Protein AF-A0A8J5KMV9-F1 (afdb_monomer_lite)

Sequence (77 aa):
MEANSWRSTQGEMPDGRSGDWKTQLHPEARQRIVNKIMDTLKRHLPISDSNGLNELQKIAIRFEDKIYTAAADQVHA

Organism: Zingiber officinale (NCBI:txid94328)

Radius of gyration: 21.2 Å; chains: 1; bounding box: 48×32×58 Å

pLDDT: mean 71.22, std 15.94, range [37.34, 90.38]

InterPro domains:
  IPR036529 Coactivator CBP, KIX domain superfamily [G3DSA:1.10.246.20] (20-76)
  IPR036546 Mediator complex subunit 15, KIX domain [PF16987] (19-74)
  IPR044661 Mediator of RNA polymerase II transcription subunit 15a/b/c-like [PTHR33137] (17-73)

Structure (mmCIF, N/CA/C/O backbone):
data_AF-A0A8J5KMV9-F1
#
_entry.id   AF-A0A8J5KMV9-F1
#
loop_
_atom_site.group_PDB
_atom_site.id
_atom_site.type_symbol
_atom_site.label_atom_id
_atom_site.label_alt_id
_atom_site.label_comp_id
_atom_site.label_asym_id
_atom_site.label_entity_id
_atom_site.label_seq_id
_atom_site.pdbx_PDB_ins_code
_atom_site.Cartn_x
_atom_site.Cartn_y
_atom_site.Cartn_z
_atom_site.occupancy
_atom_site.B_iso_or_equiv
_atom_site.auth_seq_id
_atom_site.auth_comp_id
_atom_site.auth_asym_id
_atom_site.auth_atom_id
_atom_site.pdbx_PDB_model_num
ATOM 1 N N . MET A 1 1 ? 33.971 -27.074 -44.292 1.00 43.62 1 MET A N 1
ATOM 2 C CA . MET A 1 1 ? 34.056 -26.841 -42.836 1.00 43.62 1 MET A CA 1
ATOM 3 C C . MET A 1 1 ? 33.470 -25.463 -42.611 1.00 43.62 1 MET A C 1
ATOM 5 O O . MET A 1 1 ? 34.170 -24.467 -42.731 1.00 43.62 1 MET A O 1
ATOM 9 N N . GLU A 1 2 ? 32.153 -25.389 -42.474 1.00 46.03 2 GLU A N 1
ATOM 10 C CA . GLU A 1 2 ? 31.445 -24.118 -42.341 1.00 46.03 2 GLU A CA 1
ATOM 11 C C . GLU A 1 2 ? 31.644 -23.639 -40.905 1.00 46.03 2 GLU A C 1
ATOM 13 O O . GLU A 1 2 ? 30.905 -23.993 -39.988 1.00 46.03 2 GLU A O 1
ATOM 18 N N . ALA A 1 3 ? 32.737 -22.909 -40.690 1.00 49.38 3 ALA A N 1
ATOM 19 C CA . ALA A 1 3 ? 32.969 -22.207 -39.444 1.00 49.38 3 ALA A CA 1
ATOM 20 C C . ALA A 1 3 ? 31.898 -21.120 -39.349 1.00 49.38 3 ALA A C 1
ATOM 22 O O . ALA A 1 3 ? 31.900 -20.157 -40.113 1.00 49.38 3 ALA A O 1
ATOM 23 N N . ASN A 1 4 ? 30.938 -21.355 -38.460 1.00 56.69 4 ASN A N 1
ATOM 24 C CA . ASN A 1 4 ? 29.825 -20.483 -38.126 1.00 56.69 4 ASN A CA 1
ATOM 25 C C . ASN A 1 4 ? 30.298 -19.042 -37.869 1.00 56.69 4 ASN A C 1
ATOM 27 O O . ASN A 1 4 ? 30.624 -18.637 -36.760 1.00 56.69 4 ASN A O 1
ATOM 31 N N . SER A 1 5 ? 30.287 -18.235 -38.922 1.00 56.38 5 SER A N 1
ATOM 32 C CA . SER A 1 5 ? 30.470 -16.790 -38.873 1.00 56.38 5 SER A CA 1
ATOM 33 C C . SER A 1 5 ? 29.165 -16.132 -38.410 1.00 56.38 5 SER A C 1
ATOM 35 O O . SER A 1 5 ? 28.563 -15.359 -39.144 1.00 56.38 5 SER A O 1
ATOM 37 N N . TRP A 1 6 ? 28.683 -16.497 -37.216 1.00 57.12 6 TRP A N 1
ATOM 38 C CA . TRP A 1 6 ? 27.372 -16.066 -36.702 1.00 57.12 6 TRP A CA 1
ATOM 39 C C . TRP A 1 6 ? 27.406 -15.471 -35.295 1.00 57.12 6 TRP A C 1
ATOM 41 O O . TRP A 1 6 ? 26.371 -15.359 -34.648 1.00 57.12 6 TRP A O 1
ATOM 51 N N . ARG A 1 7 ? 28.555 -14.998 -34.813 1.00 52.25 7 ARG A N 1
ATOM 52 C CA . ARG A 1 7 ? 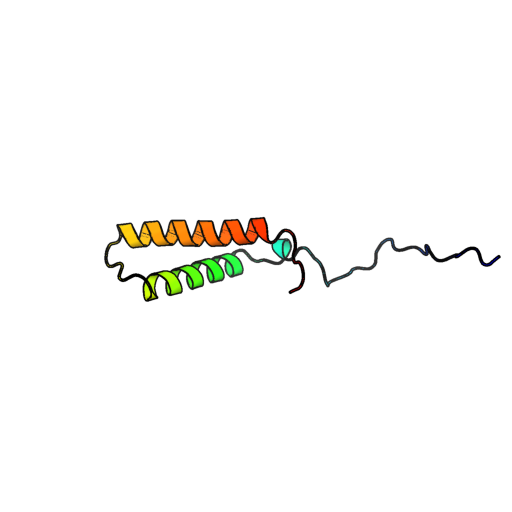28.549 -13.995 -33.734 1.00 52.25 7 ARG A CA 1
ATOM 53 C C . ARG A 1 7 ? 28.775 -12.613 -34.323 1.00 52.25 7 ARG A C 1
ATOM 55 O O . ARG A 1 7 ? 29.706 -11.902 -33.965 1.00 52.25 7 ARG A O 1
ATOM 62 N N . SER A 1 8 ? 27.895 -12.274 -35.262 1.00 48.53 8 SER A N 1
ATOM 63 C CA . SER A 1 8 ? 27.599 -10.899 -35.630 1.00 48.53 8 SER A CA 1
ATOM 64 C C . SER A 1 8 ? 27.287 -10.127 -34.351 1.00 48.53 8 SER A C 1
ATOM 66 O O . SER A 1 8 ? 26.382 -10.492 -33.606 1.00 48.53 8 SER A O 1
ATOM 68 N N . THR A 1 9 ? 28.110 -9.120 -34.071 1.00 52.34 9 THR A N 1
ATOM 69 C CA . THR A 1 9 ? 27.677 -7.788 -33.635 1.00 52.34 9 THR A CA 1
ATOM 70 C C . THR A 1 9 ? 26.247 -7.731 -33.086 1.00 52.34 9 THR A C 1
ATOM 72 O O . THR A 1 9 ? 25.310 -7.399 -33.806 1.00 52.34 9 THR A O 1
ATOM 75 N N . GLN A 1 10 ? 26.092 -8.028 -31.800 1.00 46.19 10 GLN A N 1
ATOM 76 C CA . GLN A 1 10 ? 24.909 -7.641 -31.035 1.00 46.19 10 GLN A CA 1
ATOM 77 C C . GLN A 1 10 ? 25.357 -6.767 -29.861 1.00 46.19 10 GLN A C 1
ATOM 79 O O . GLN A 1 10 ? 25.118 -7.071 -28.697 1.00 46.19 10 GLN A O 1
ATOM 84 N N . GLY A 1 11 ? 26.107 -5.712 -30.175 1.00 52.66 11 GLY A N 1
ATOM 85 C CA . GLY A 1 11 ? 26.126 -4.517 -29.347 1.00 52.66 11 GLY A CA 1
ATOM 86 C C . GLY A 1 11 ? 25.005 -3.631 -29.868 1.00 52.66 11 GLY A C 1
ATOM 87 O O . GLY A 1 11 ? 25.014 -3.296 -31.047 1.00 52.66 11 GLY A O 1
ATOM 88 N N . GLU A 1 12 ? 24.045 -3.313 -29.004 1.00 52.25 12 GLU A N 1
ATOM 89 C CA . GLU A 1 12 ? 23.074 -2.231 -29.207 1.00 52.25 12 GLU A CA 1
ATOM 90 C C . GLU A 1 12 ? 21.997 -2.495 -30.274 1.00 52.25 12 GLU A C 1
ATOM 92 O O . GLU A 1 12 ? 21.937 -1.871 -31.329 1.00 52.25 12 GLU A O 1
ATOM 97 N N . MET A 1 13 ? 21.045 -3.365 -29.937 1.00 40.19 13 MET A N 1
ATOM 98 C CA . MET A 1 13 ? 19.660 -3.169 -30.372 1.00 40.19 13 MET A CA 1
ATOM 99 C C . MET A 1 13 ? 18.857 -2.688 -29.154 1.00 40.19 13 MET A C 1
ATOM 101 O O . MET A 1 13 ? 18.960 -3.312 -28.094 1.00 40.19 13 MET A O 1
ATOM 105 N N . PRO A 1 14 ? 18.102 -1.577 -29.252 1.00 55.44 14 PRO A N 1
ATOM 106 C CA . PRO A 1 14 ? 17.246 -1.109 -28.175 1.00 55.44 14 PRO A CA 1
ATOM 107 C C . PRO A 1 14 ? 16.052 -2.060 -28.082 1.00 55.44 14 PRO A C 1
ATOM 109 O O . PRO A 1 14 ? 14.997 -1.821 -28.670 1.00 55.44 14 PRO A O 1
ATOM 112 N N . ASP A 1 15 ? 16.234 -3.176 -27.378 1.00 47.16 15 ASP A N 1
ATOM 113 C CA . ASP A 1 15 ? 15.135 -4.058 -27.017 1.00 47.16 15 ASP A CA 1
ATOM 114 C C . ASP A 1 15 ? 14.254 -3.329 -25.995 1.00 47.16 15 ASP A C 1
ATOM 116 O O . ASP A 1 15 ? 14.399 -3.429 -24.778 1.00 47.16 15 ASP A O 1
ATOM 120 N N . GLY A 1 16 ? 13.324 -2.532 -26.515 1.00 54.78 16 GLY A N 1
ATOM 121 C CA . GLY A 1 16 ? 12.247 -1.899 -25.761 1.00 54.78 16 GLY A CA 1
ATOM 122 C C . GLY A 1 16 ? 11.214 -2.898 -25.225 1.00 54.78 16 GLY A C 1
ATOM 123 O O . GLY A 1 16 ? 10.054 -2.526 -25.067 1.00 54.78 16 GLY A O 1
ATOM 124 N N . ARG A 1 17 ? 11.579 -4.167 -24.986 1.00 52.97 17 ARG A N 1
ATOM 125 C CA . ARG A 1 17 ? 10.696 -5.206 -24.431 1.00 52.97 17 ARG A CA 1
ATOM 126 C C . ARG A 1 17 ? 11.269 -5.927 -23.215 1.00 52.97 17 ARG A C 1
ATOM 128 O O . ARG A 1 17 ? 10.685 -6.910 -22.768 1.00 52.97 17 ARG A O 1
ATOM 135 N N . SER A 1 18 ? 12.330 -5.407 -22.611 1.00 51.88 18 SER A N 1
ATOM 136 C CA . SER A 1 18 ? 12.740 -5.779 -21.251 1.00 51.88 18 SER A CA 1
ATOM 137 C C . SER A 1 18 ? 13.526 -4.652 -20.584 1.00 51.88 18 SER A C 1
ATOM 139 O O . SER A 1 18 ? 14.573 -4.871 -19.992 1.00 51.88 18 SER A O 1
ATOM 141 N N . GLY A 1 19 ? 13.030 -3.413 -20.664 1.00 54.38 19 GLY A N 1
ATOM 142 C CA . GLY A 1 19 ? 13.418 -2.426 -19.652 1.00 54.38 19 GLY A CA 1
ATOM 143 C C . GLY A 1 19 ? 12.894 -2.940 -18.320 1.00 54.38 19 GLY A C 1
ATOM 144 O O . GLY A 1 19 ? 11.697 -3.239 -18.266 1.00 54.38 19 GLY A O 1
ATOM 145 N N . ASP A 1 20 ? 13.761 -3.116 -17.315 1.00 63.81 20 ASP A N 1
ATOM 146 C CA . ASP A 1 20 ? 13.413 -3.746 -16.042 1.00 63.81 20 ASP A CA 1
ATOM 147 C C . ASP A 1 20 ? 12.012 -3.299 -15.633 1.00 63.81 20 ASP A C 1
ATOM 149 O O . ASP A 1 20 ? 11.740 -2.116 -15.439 1.00 63.81 20 ASP A O 1
ATOM 153 N N . TRP A 1 21 ? 11.058 -4.221 -15.563 1.00 67.00 21 TRP A N 1
ATOM 154 C CA . TRP A 1 21 ? 9.676 -3.856 -15.245 1.00 67.00 21 TRP A CA 1
ATOM 155 C C . TRP A 1 21 ? 9.610 -3.088 -13.904 1.00 67.00 21 TRP A C 1
ATOM 157 O O . TRP A 1 21 ? 8.705 -2.285 -13.694 1.00 67.00 21 TRP A O 1
ATOM 167 N N . LYS A 1 22 ? 10.638 -3.256 -13.050 1.00 60.28 22 LYS A N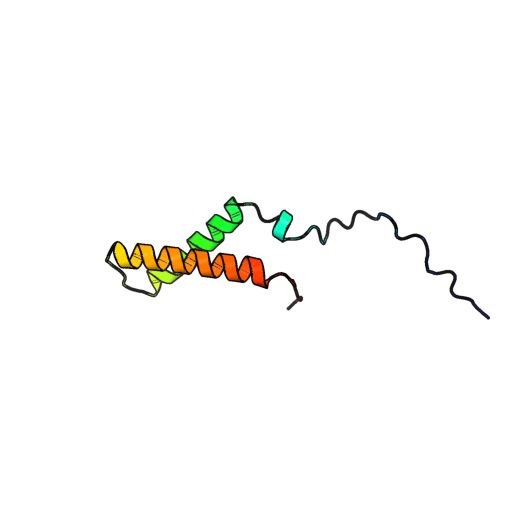 1
ATOM 168 C CA . LYS A 1 22 ? 10.935 -2.464 -11.846 1.00 60.28 22 LYS A CA 1
ATOM 169 C C . LYS A 1 22 ? 11.265 -0.992 -12.128 1.00 60.28 22 LYS A C 1
ATOM 171 O O . LYS A 1 22 ? 10.775 -0.144 -11.393 1.00 60.28 22 LYS A O 1
ATOM 176 N N . THR A 1 23 ? 12.042 -0.660 -13.163 1.00 60.72 23 THR A N 1
ATOM 177 C CA . THR A 1 23 ? 12.301 0.736 -13.575 1.00 60.72 23 THR A CA 1
ATOM 178 C C . THR A 1 23 ? 11.115 1.371 -14.302 1.00 60.72 23 THR A C 1
ATOM 180 O O . THR A 1 23 ? 11.001 2.593 -14.306 1.00 60.72 23 THR A O 1
ATOM 183 N N . GLN A 1 24 ? 10.189 0.573 -14.846 1.00 64.31 24 GLN A N 1
ATOM 184 C CA . GLN A 1 24 ? 8.932 1.065 -15.432 1.00 64.31 24 GLN A CA 1
ATOM 185 C C . GLN A 1 24 ? 7.780 1.184 -14.417 1.00 64.31 24 GLN A C 1
ATOM 187 O O . GLN A 1 24 ? 6.754 1.810 -14.702 1.00 64.31 24 GLN A O 1
ATOM 192 N N . LEU A 1 25 ? 7.919 0.597 -13.223 1.00 70.50 25 LEU A N 1
ATOM 193 C CA . LEU A 1 25 ? 6.877 0.607 -12.204 1.00 70.50 25 LEU A CA 1
ATOM 194 C C . LEU A 1 25 ? 6.826 1.976 -11.508 1.00 70.50 25 LEU A C 1
ATOM 196 O O . LEU A 1 25 ? 7.530 2.236 -10.534 1.00 70.50 25 LEU A O 1
ATOM 200 N N . HIS A 1 26 ? 5.966 2.864 -12.006 1.00 73.94 26 HIS A N 1
ATOM 201 C CA . HIS A 1 26 ? 5.756 4.179 -11.402 1.00 73.94 26 HIS A CA 1
ATOM 202 C C . HIS A 1 26 ? 5.335 4.034 -9.919 1.00 73.94 26 HIS A C 1
ATOM 204 O O . HIS A 1 26 ? 4.534 3.143 -9.606 1.00 73.94 26 HIS A O 1
ATOM 210 N N . PRO A 1 27 ? 5.791 4.904 -8.995 1.00 76.88 27 PRO A N 1
ATOM 211 C CA . PRO A 1 27 ? 5.411 4.839 -7.576 1.00 76.88 27 PRO A CA 1
ATOM 212 C C . PRO A 1 27 ? 3.887 4.865 -7.372 1.00 76.88 27 PRO A C 1
ATOM 214 O O . PRO A 1 27 ? 3.353 4.229 -6.465 1.00 76.88 27 PRO A O 1
ATOM 217 N N . GLU A 1 28 ? 3.164 5.513 -8.282 1.00 79.94 28 GLU A N 1
ATOM 218 C CA . GLU A 1 28 ? 1.704 5.508 -8.306 1.00 79.94 28 GLU A CA 1
ATOM 219 C C . GLU A 1 28 ? 1.104 4.124 -8.616 1.00 79.94 28 GLU A C 1
ATOM 221 O O . GLU A 1 28 ? 0.113 3.723 -8.005 1.00 79.94 28 GLU A O 1
ATOM 226 N N . ALA A 1 29 ? 1.717 3.341 -9.510 1.00 82.50 29 ALA A N 1
ATOM 227 C CA . ALA A 1 29 ? 1.286 1.972 -9.791 1.00 82.50 29 ALA A CA 1
ATOM 228 C C . ALA A 1 29 ? 1.473 1.070 -8.562 1.00 82.50 29 ALA A C 1
ATOM 230 O O . ALA A 1 29 ? 0.561 0.317 -8.211 1.00 82.50 29 ALA A O 1
ATOM 231 N N . ARG A 1 30 ? 2.596 1.217 -7.847 1.00 82.19 30 ARG A N 1
ATOM 232 C CA . ARG A 1 30 ? 2.821 0.540 -6.559 1.00 82.19 30 ARG A CA 1
ATOM 233 C C . ARG A 1 30 ? 1.757 0.896 -5.530 1.00 82.19 30 ARG A C 1
ATOM 235 O O . ARG A 1 30 ? 1.169 0.013 -4.908 1.00 82.19 30 ARG A O 1
ATOM 242 N N . GLN A 1 31 ? 1.430 2.181 -5.408 1.00 84.75 31 GLN A N 1
ATOM 243 C CA . GLN A 1 31 ? 0.388 2.638 -4.490 1.00 84.75 31 GLN A CA 1
ATOM 244 C C . GLN A 1 31 ? -0.983 2.030 -4.830 1.00 84.75 31 GLN A C 1
ATOM 246 O O . GLN A 1 31 ? -1.723 1.621 -3.933 1.00 84.75 31 GLN A O 1
ATOM 251 N N . ARG A 1 32 ? -1.318 1.911 -6.122 1.00 87.88 32 ARG A N 1
ATOM 252 C CA . ARG A 1 32 ? -2.556 1.256 -6.578 1.00 87.88 32 ARG A CA 1
ATOM 253 C C . ARG A 1 32 ? -2.603 -0.223 -6.193 1.00 87.88 32 ARG A C 1
ATOM 255 O O . ARG A 1 32 ? -3.672 -0.698 -5.813 1.00 87.88 32 ARG A O 1
ATOM 262 N N . ILE A 1 33 ? -1.475 -0.931 -6.253 1.00 87.00 33 ILE A N 1
ATOM 263 C CA . ILE A 1 33 ? -1.372 -2.333 -5.820 1.00 87.00 33 ILE A CA 1
ATOM 264 C C . ILE A 1 33 ? -1.612 -2.438 -4.310 1.00 87.00 33 ILE A C 1
ATOM 266 O O . ILE A 1 33 ? -2.480 -3.205 -3.893 1.00 87.00 33 ILE A O 1
ATOM 270 N N . VAL A 1 34 ? -0.939 -1.611 -3.501 1.00 87.56 34 VAL A N 1
ATOM 271 C CA . VAL A 1 34 ? -1.153 -1.556 -2.042 1.00 87.56 34 VAL A CA 1
ATOM 272 C C . VAL A 1 34 ? -2.620 -1.278 -1.712 1.00 87.56 34 VAL A C 1
ATOM 274 O O . VAL A 1 34 ? -3.210 -1.989 -0.902 1.00 87.56 34 VAL A O 1
ATOM 277 N N . ASN A 1 35 ? -3.247 -0.304 -2.378 1.00 88.75 35 ASN A N 1
ATOM 278 C CA . ASN A 1 35 ? -4.660 0.022 -2.170 1.00 88.75 35 ASN A CA 1
ATOM 279 C C . ASN A 1 35 ? -5.592 -1.151 -2.498 1.00 88.75 35 ASN A C 1
ATOM 281 O O . ASN A 1 35 ? -6.576 -1.373 -1.797 1.00 88.75 35 ASN A O 1
ATOM 285 N N . LYS A 1 36 ? -5.280 -1.929 -3.537 1.00 90.38 36 LYS A N 1
ATOM 286 C CA . LYS A 1 36 ? -6.086 -3.084 -3.949 1.00 90.38 36 LYS A CA 1
ATOM 287 C C . LYS A 1 36 ? -5.940 -4.264 -2.984 1.00 90.38 36 LYS A C 1
ATOM 289 O O . LYS A 1 36 ? -6.935 -4.913 -2.658 1.00 90.38 36 LYS A O 1
ATOM 294 N N . 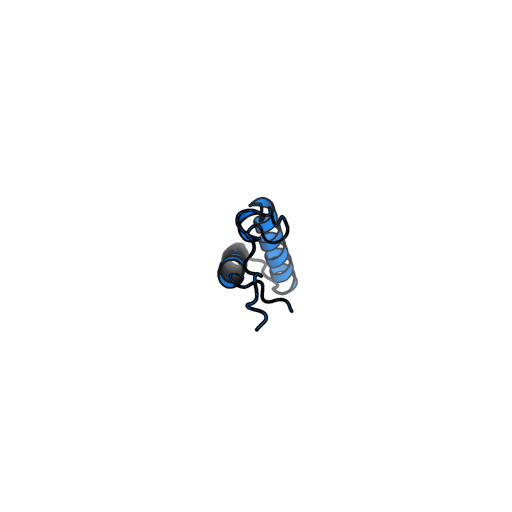ILE A 1 37 ? -4.730 -4.491 -2.466 1.00 87.94 37 ILE A N 1
ATOM 295 C CA . ILE A 1 37 ? -4.481 -5.440 -1.370 1.00 87.94 37 ILE A CA 1
ATOM 296 C C . ILE A 1 37 ? -5.257 -4.995 -0.124 1.00 87.94 37 ILE A C 1
ATOM 298 O O . ILE A 1 37 ? -5.952 -5.798 0.491 1.00 87.94 37 ILE A O 1
ATOM 302 N N . MET A 1 38 ? -5.213 -3.703 0.201 1.00 88.31 38 MET A N 1
ATOM 303 C CA . MET A 1 38 ? -5.916 -3.123 1.342 1.00 88.31 38 MET A CA 1
ATOM 304 C C . MET A 1 38 ? -7.443 -3.279 1.245 1.00 88.31 38 MET A C 1
ATOM 306 O O . MET A 1 38 ? -8.074 -3.651 2.230 1.00 88.31 38 MET A O 1
ATOM 310 N N . ASP A 1 39 ? -8.042 -3.010 0.078 1.00 88.56 39 ASP A N 1
ATOM 311 C CA . ASP A 1 39 ? -9.483 -3.197 -0.166 1.00 88.56 39 ASP A CA 1
ATOM 312 C C . ASP A 1 39 ? -9.887 -4.664 0.010 1.00 88.56 39 ASP A C 1
ATOM 314 O O . ASP A 1 39 ? -10.861 -4.971 0.695 1.00 88.56 39 ASP A O 1
ATOM 318 N N . THR A 1 40 ? -9.078 -5.579 -0.529 1.00 89.31 40 THR A N 1
ATOM 319 C CA . THR A 1 40 ? -9.295 -7.024 -0.392 1.00 89.31 40 THR A CA 1
ATOM 320 C C . THR A 1 40 ? -9.246 -7.441 1.079 1.00 89.31 40 THR A C 1
ATOM 322 O O . THR A 1 40 ? -10.168 -8.086 1.575 1.00 89.31 40 THR A O 1
ATOM 325 N N . LEU A 1 41 ? -8.223 -7.009 1.821 1.00 87.19 41 LEU A N 1
ATOM 326 C CA . LEU A 1 41 ? -8.091 -7.307 3.248 1.00 87.19 41 LEU A CA 1
ATOM 327 C C . LEU A 1 41 ? -9.275 -6.771 4.065 1.00 87.19 41 LEU A C 1
ATOM 329 O O . LEU A 1 41 ? -9.799 -7.491 4.909 1.00 87.19 41 LEU A O 1
ATOM 333 N N . LYS A 1 42 ? -9.740 -5.548 3.783 1.00 84.19 42 LYS A N 1
ATOM 334 C CA . LYS A 1 42 ? -10.909 -4.943 4.446 1.00 84.19 42 LYS A CA 1
ATOM 335 C C . LYS A 1 42 ? -12.222 -5.669 4.142 1.00 84.19 42 LYS A C 1
ATOM 337 O O . LYS A 1 42 ? -13.102 -5.693 4.991 1.00 84.19 42 LYS A O 1
ATOM 342 N N . ARG A 1 43 ? -12.377 -6.247 2.945 1.00 85.88 43 ARG A N 1
ATOM 343 C CA . ARG A 1 43 ? -13.567 -7.044 2.593 1.00 85.88 43 ARG A CA 1
ATOM 344 C C . ARG A 1 43 ? -13.596 -8.394 3.299 1.00 85.88 43 ARG A C 1
ATOM 346 O O . ARG A 1 43 ? -14.671 -8.874 3.638 1.00 85.88 43 ARG A O 1
ATOM 353 N N . HIS A 1 44 ? -12.433 -9.018 3.472 1.00 83.75 44 HIS A N 1
ATOM 354 C CA . HIS A 1 44 ? -12.332 -10.361 4.045 1.00 83.75 44 HIS A CA 1
ATOM 355 C C . HIS A 1 44 ? -12.207 -10.370 5.567 1.00 83.75 44 HIS A C 1
ATOM 357 O O . HIS A 1 44 ? -12.522 -11.380 6.194 1.00 83.75 44 HIS A O 1
ATOM 363 N N . LEU A 1 45 ? -11.757 -9.268 6.166 1.00 79.75 45 LEU A N 1
ATOM 364 C CA . LEU A 1 45 ? -11.589 -9.153 7.606 1.00 79.75 45 LEU A CA 1
ATOM 365 C C . LEU A 1 45 ? -12.552 -8.086 8.138 1.00 79.75 45 LEU A C 1
ATOM 367 O O . LEU A 1 45 ? -12.409 -6.920 7.767 1.00 79.75 45 LEU A O 1
ATOM 371 N N . PRO A 1 46 ? -13.506 -8.443 9.017 1.00 72.25 46 PRO A N 1
ATOM 372 C CA . PRO A 1 46 ? -14.382 -7.483 9.681 1.00 72.25 46 PRO A CA 1
ATOM 373 C C . PRO A 1 46 ? -13.587 -6.720 10.750 1.00 72.25 46 PRO A C 1
ATOM 375 O O . PRO A 1 46 ? -13.731 -6.949 11.947 1.00 72.25 46 PRO A O 1
ATOM 378 N N . ILE A 1 47 ? -12.679 -5.852 10.306 1.00 68.75 47 ILE A N 1
ATOM 379 C CA . ILE A 1 47 ? -11.867 -5.008 11.176 1.00 68.75 47 ILE A CA 1
ATOM 380 C C . ILE A 1 47 ? -12.541 -3.648 11.285 1.00 68.75 47 ILE A C 1
ATOM 382 O O . ILE A 1 47 ? -12.555 -2.876 10.328 1.00 68.75 47 ILE A O 1
ATOM 386 N N . SER A 1 48 ? -13.069 -3.360 12.470 1.00 66.62 48 SER A N 1
ATOM 387 C CA . SER A 1 48 ? -13.731 -2.089 12.784 1.00 66.62 48 SER A CA 1
ATOM 388 C C . SER A 1 48 ? -12.819 -1.113 13.534 1.00 66.62 48 SER A C 1
ATOM 390 O O . SER A 1 48 ? -13.146 0.065 13.653 1.00 66.62 48 SER A O 1
ATOM 392 N N . ASP A 1 49 ? -11.663 -1.580 14.014 1.00 79.69 49 ASP A N 1
ATOM 393 C CA . ASP A 1 49 ? -10.757 -0.800 14.855 1.00 79.69 49 ASP A CA 1
ATOM 394 C C . ASP A 1 49 ? -9.611 -0.164 14.059 1.00 79.69 49 ASP A C 1
ATOM 396 O O . ASP A 1 49 ? -8.931 -0.818 13.260 1.00 79.69 49 ASP A O 1
ATOM 400 N N . SER A 1 50 ? -9.317 1.105 14.358 1.00 77.94 50 SER A N 1
ATOM 401 C CA . SER A 1 50 ? -8.219 1.876 13.751 1.00 77.94 50 SER A CA 1
ATOM 402 C C . SER A 1 50 ? -6.857 1.185 13.878 1.00 77.94 50 SER A C 1
ATOM 404 O O . SER A 1 50 ? -6.013 1.305 12.990 1.00 77.94 50 SER A O 1
ATOM 406 N N . ASN A 1 51 ? -6.652 0.419 14.955 1.00 82.38 51 ASN A N 1
ATOM 407 C CA . ASN A 1 51 ? -5.431 -0.354 15.163 1.00 82.38 51 ASN A CA 1
ATOM 408 C C . ASN A 1 51 ? -5.315 -1.517 14.167 1.00 82.38 51 ASN A C 1
ATOM 410 O O . ASN A 1 51 ? -4.265 -1.712 13.563 1.00 82.38 51 ASN A O 1
ATOM 414 N N . GLY A 1 52 ? -6.406 -2.249 13.928 1.00 83.25 52 GLY A N 1
ATOM 415 C CA . GLY A 1 52 ? -6.410 -3.328 12.943 1.00 83.25 52 GLY A CA 1
ATOM 416 C C . GLY A 1 52 ? -6.236 -2.798 11.518 1.00 83.25 52 GLY A C 1
ATOM 417 O O . GLY A 1 52 ? -5.518 -3.400 10.725 1.00 83.25 52 GLY A O 1
ATOM 418 N N . LEU A 1 53 ? -6.797 -1.626 11.201 1.00 84.94 53 LEU A N 1
ATOM 419 C CA . LEU A 1 53 ? -6.558 -0.967 9.913 1.00 84.94 53 LEU A CA 1
ATOM 420 C C . LEU A 1 53 ? -5.086 -0.573 9.719 1.00 84.94 53 LEU A C 1
ATOM 422 O O . LEU A 1 53 ? -4.565 -0.703 8.611 1.00 84.94 53 LEU A O 1
ATOM 426 N N . ASN A 1 54 ? -4.400 -0.126 10.774 1.00 86.19 54 ASN A N 1
ATOM 427 C CA . ASN A 1 54 ? -2.969 0.178 10.712 1.00 86.19 54 ASN A CA 1
ATOM 428 C C . ASN A 1 54 ? -2.128 -1.086 10.463 1.00 86.19 54 ASN A C 1
ATOM 430 O O . ASN A 1 54 ? -1.229 -1.076 9.621 1.00 86.19 54 ASN A O 1
ATOM 434 N N . GLU A 1 55 ? -2.469 -2.195 11.121 1.00 88.25 55 GLU A N 1
ATOM 435 C CA . GLU A 1 55 ? -1.806 -3.484 10.907 1.00 88.25 55 GLU A CA 1
ATOM 436 C C . GLU A 1 55 ?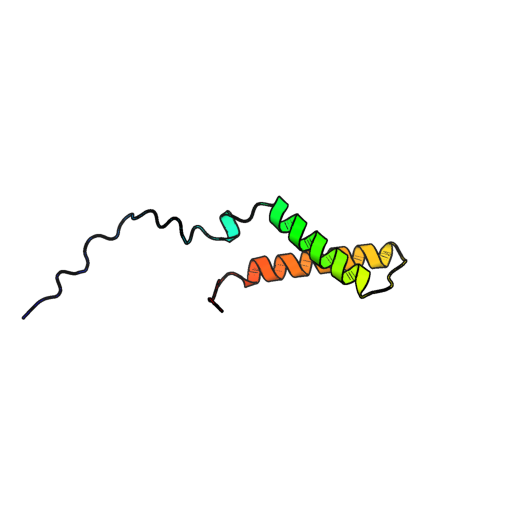 -2.041 -4.022 9.491 1.00 88.25 55 GLU A C 1
ATOM 438 O O . GLU A 1 55 ? -1.093 -4.442 8.826 1.00 88.25 55 GLU A O 1
ATOM 443 N N . LEU A 1 56 ? -3.266 -3.923 8.966 1.00 87.69 56 LEU A N 1
ATOM 444 C CA . LEU A 1 56 ? -3.562 -4.293 7.579 1.00 87.69 56 LEU A CA 1
ATOM 445 C C . LEU A 1 56 ? -2.766 -3.460 6.574 1.00 87.69 56 LEU A C 1
ATOM 447 O O . LEU A 1 56 ? -2.312 -3.999 5.566 1.00 87.69 56 LEU A O 1
ATOM 451 N N . GLN A 1 57 ? -2.540 -2.176 6.856 1.00 87.50 57 GLN A N 1
ATOM 452 C CA . GLN A 1 57 ? -1.737 -1.317 5.991 1.00 87.50 57 GLN A CA 1
ATOM 453 C C . GLN A 1 57 ? -0.269 -1.744 5.998 1.00 87.50 57 GLN A C 1
ATOM 455 O O . GLN A 1 57 ? 0.333 -1.877 4.932 1.00 87.50 57 GLN A O 1
ATOM 460 N N . LYS A 1 58 ? 0.296 -2.046 7.173 1.00 89.62 58 LYS A N 1
ATOM 461 C CA . LYS A 1 58 ? 1.654 -2.604 7.280 1.00 89.62 58 LYS A CA 1
ATOM 462 C C . LYS A 1 58 ? 1.774 -3.931 6.536 1.00 89.62 58 LYS A C 1
ATOM 464 O O . LYS A 1 58 ? 2.770 -4.160 5.853 1.00 89.62 58 LYS A O 1
ATOM 469 N N . ILE A 1 59 ? 0.767 -4.797 6.643 1.00 87.69 59 ILE A N 1
ATOM 470 C CA . ILE A 1 59 ? 0.721 -6.076 5.927 1.00 87.69 59 ILE A CA 1
ATOM 471 C C . ILE A 1 59 ? 0.671 -5.833 4.416 1.00 87.69 59 ILE A C 1
ATOM 473 O O . ILE A 1 59 ? 1.486 -6.404 3.698 1.00 87.69 59 ILE A O 1
ATOM 477 N N . ALA A 1 60 ? -0.208 -4.953 3.930 1.00 88.38 60 ALA A N 1
ATOM 478 C CA . ALA A 1 60 ? -0.342 -4.645 2.507 1.00 88.38 60 ALA A CA 1
ATOM 479 C C . ALA A 1 60 ? 0.962 -4.103 1.898 1.00 88.38 60 ALA A C 1
ATOM 481 O O . ALA A 1 60 ? 1.378 -4.563 0.835 1.00 88.38 60 ALA A O 1
ATOM 482 N N . ILE A 1 61 ? 1.640 -3.188 2.599 1.00 87.88 61 ILE A N 1
ATOM 483 C CA . ILE A 1 61 ? 2.939 -2.642 2.180 1.00 87.88 61 ILE A CA 1
ATOM 484 C C . ILE A 1 61 ? 4.003 -3.744 2.153 1.00 87.88 61 ILE A C 1
ATOM 486 O O . ILE A 1 61 ? 4.728 -3.869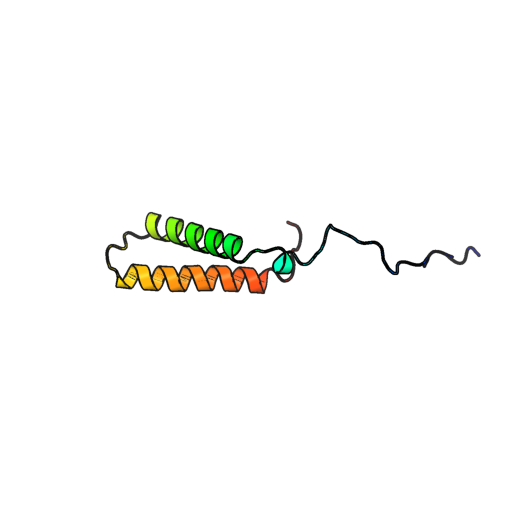 1.172 1.00 87.88 61 ILE A O 1
ATOM 490 N N . ARG A 1 62 ? 4.076 -4.591 3.189 1.00 89.38 62 ARG A N 1
ATOM 491 C CA . ARG A 1 62 ? 5.035 -5.710 3.232 1.00 89.38 62 ARG A CA 1
ATOM 492 C C . ARG A 1 62 ? 4.777 -6.742 2.137 1.00 89.38 62 ARG A C 1
ATOM 494 O O . ARG A 1 62 ? 5.728 -7.312 1.616 1.00 89.38 62 ARG A O 1
ATOM 501 N N . PHE A 1 63 ? 3.518 -7.014 1.803 1.00 86.12 63 PHE A N 1
ATOM 502 C CA . PHE A 1 63 ? 3.169 -7.911 0.703 1.00 86.12 63 PHE A CA 1
ATOM 503 C C . PHE A 1 63 ? 3.646 -7.356 -0.634 1.00 86.12 63 PHE A C 1
ATOM 505 O O . PHE A 1 63 ? 4.304 -8.069 -1.387 1.00 86.12 63 PHE A O 1
ATOM 512 N N . GLU A 1 64 ? 3.345 -6.090 -0.908 1.00 87.19 64 GLU A N 1
ATOM 513 C CA . GLU A 1 64 ? 3.753 -5.440 -2.147 1.00 87.19 64 GLU A CA 1
ATOM 514 C C . GLU A 1 64 ? 5.281 -5.348 -2.257 1.00 87.19 64 GLU A C 1
ATOM 516 O O . GLU A 1 64 ? 5.830 -5.726 -3.286 1.00 87.19 64 GLU A O 1
ATOM 521 N N . ASP A 1 65 ? 5.979 -4.994 -1.177 1.00 84.81 65 ASP A N 1
ATOM 522 C CA . ASP A 1 65 ? 7.443 -4.937 -1.141 1.00 84.81 65 ASP A CA 1
ATOM 523 C C . ASP A 1 65 ? 8.105 -6.310 -1.348 1.00 84.81 65 ASP A C 1
ATOM 525 O O . ASP A 1 65 ? 9.064 -6.446 -2.115 1.00 84.81 65 ASP A O 1
ATOM 529 N N . LYS A 1 66 ? 7.545 -7.364 -0.737 1.00 85.00 66 LYS A N 1
ATOM 530 C CA . LYS A 1 66 ? 8.005 -8.740 -0.956 1.00 85.00 66 LYS A CA 1
ATOM 531 C C . LYS A 1 66 ? 7.809 -9.179 -2.398 1.00 85.00 66 LYS A C 1
ATOM 533 O O . LYS A 1 66 ? 8.712 -9.801 -2.936 1.00 85.00 66 LYS A O 1
ATOM 538 N N . ILE A 1 67 ? 6.671 -8.874 -3.023 1.00 80.88 67 ILE A N 1
ATOM 539 C CA . ILE A 1 67 ? 6.416 -9.219 -4.429 1.00 80.88 67 ILE A CA 1
ATOM 540 C C . ILE A 1 67 ? 7.321 -8.399 -5.350 1.00 80.88 67 ILE A C 1
ATOM 542 O O . ILE A 1 67 ? 7.938 -8.963 -6.245 1.00 80.88 67 ILE A O 1
ATOM 546 N N . TYR A 1 68 ? 7.482 -7.101 -5.092 1.00 78.06 68 TYR A N 1
ATOM 547 C CA . TYR A 1 68 ? 8.384 -6.231 -5.845 1.00 78.06 68 TYR A CA 1
ATOM 548 C C . TYR A 1 68 ? 9.842 -6.715 -5.792 1.00 78.06 68 TYR A C 1
ATOM 550 O O . TYR A 1 68 ? 10.580 -6.661 -6.780 1.00 78.06 68 TYR A O 1
ATOM 558 N N . THR A 1 69 ? 10.268 -7.210 -4.631 1.00 75.88 69 THR A N 1
ATOM 559 C CA . THR A 1 69 ? 11.612 -7.754 -4.429 1.00 75.88 69 THR A CA 1
ATOM 560 C C . THR A 1 69 ? 11.750 -9.162 -5.008 1.00 75.88 69 THR A C 1
ATOM 562 O O . THR A 1 69 ? 12.742 -9.433 -5.680 1.00 75.88 69 THR A O 1
ATOM 565 N N . ALA A 1 70 ? 10.758 -10.034 -4.804 1.00 73.00 70 ALA A N 1
ATOM 566 C CA . ALA A 1 70 ? 10.773 -11.428 -5.250 1.00 73.00 70 ALA A CA 1
ATOM 567 C C . ALA A 1 70 ? 10.565 -11.593 -6.760 1.00 73.00 70 ALA A C 1
ATOM 569 O O . ALA A 1 70 ? 11.097 -12.533 -7.336 1.00 73.00 70 ALA A O 1
ATOM 570 N N . ALA A 1 71 ? 9.867 -10.670 -7.424 1.00 65.88 71 ALA A N 1
ATOM 571 C CA . ALA A 1 71 ? 9.670 -10.683 -8.875 1.00 65.88 71 ALA A CA 1
ATOM 572 C C . ALA A 1 71 ? 10.946 -10.313 -9.676 1.00 65.88 71 ALA A C 1
ATOM 574 O O . ALA A 1 71 ? 10.872 -9.895 -10.829 1.00 65.88 71 ALA A O 1
ATOM 575 N N . ALA A 1 72 ? 12.133 -10.477 -9.076 1.00 59.06 72 ALA A N 1
ATOM 576 C CA . ALA A 1 72 ? 13.434 -10.369 -9.738 1.00 59.06 72 ALA A CA 1
ATOM 577 C C . ALA A 1 72 ? 13.603 -11.349 -10.911 1.00 59.06 72 ALA A C 1
ATOM 579 O O . ALA A 1 72 ? 14.476 -11.143 -11.744 1.00 59.06 72 ALA A O 1
ATOM 580 N N . ASP A 1 73 ? 12.742 -12.356 -11.008 1.00 56.72 73 ASP A N 1
ATOM 581 C CA . ASP A 1 73 ? 12.602 -13.164 -12.202 1.00 56.72 73 ASP A CA 1
ATOM 582 C C . ASP A 1 73 ? 11.136 -13.095 -12.629 1.00 56.72 73 ASP A C 1
ATOM 584 O O . ASP A 1 73 ? 10.250 -13.678 -11.996 1.00 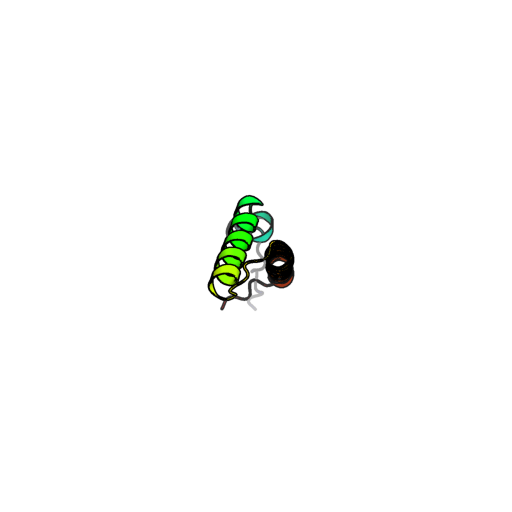56.72 73 ASP A O 1
ATOM 588 N N . GLN A 1 74 ? 10.859 -12.316 -13.676 1.00 52.56 74 GLN A N 1
ATOM 589 C CA . GLN A 1 74 ? 9.622 -12.460 -14.432 1.00 52.56 74 GLN A CA 1
ATOM 590 C C . GLN A 1 74 ? 9.734 -13.786 -15.200 1.00 52.56 74 GLN A C 1
ATOM 592 O O . GLN A 1 74 ? 9.799 -13.789 -16.429 1.00 52.56 74 GLN A O 1
ATOM 597 N N . VAL A 1 75 ? 9.796 -14.917 -14.482 1.00 52.16 75 VAL A N 1
ATOM 598 C CA . VAL A 1 75 ? 9.645 -16.220 -15.115 1.00 52.16 75 VAL A CA 1
ATOM 599 C C . VAL A 1 75 ? 8.206 -16.238 -15.594 1.00 52.16 75 VAL A C 1
ATOM 601 O O . VAL A 1 75 ? 7.255 -16.277 -14.813 1.00 52.16 75 VAL A O 1
ATOM 604 N N . HIS A 1 76 ? 8.088 -16.095 -16.903 1.00 47.00 76 HIS A N 1
ATOM 605 C CA . HIS A 1 76 ? 6.913 -16.351 -17.709 1.00 47.00 76 HIS A CA 1
ATOM 606 C C . HIS A 1 76 ? 6.125 -17.543 -17.133 1.00 47.00 76 HIS A C 1
ATOM 608 O O . HIS A 1 76 ? 6.680 -18.636 -17.004 1.00 47.00 76 HIS A O 1
ATOM 614 N N . ALA A 1 77 ? 4.859 -17.324 -16.780 1.00 37.34 77 ALA A N 1
ATOM 615 C CA . ALA A 1 77 ? 3.891 -18.376 -16.480 1.00 37.34 77 ALA A CA 1
ATOM 616 C C . ALA A 1 77 ? 2.747 -18.285 -17.488 1.00 37.34 77 ALA A C 1
ATOM 618 O O . ALA A 1 77 ? 2.317 -17.139 -17.764 1.00 37.34 77 ALA A O 1
#

Foldseek 3Di:
DPPPPPPPDPDDDPPPPPPPVLVVCDVVNLVVQLVVQLVVCVVVDVDPDPVVSVVSSVVSNVVSVCCSVVVPDPPDD

Secondary structure (DSSP, 8-state):
----------S----TT-S-HHHH--HHHHHHHHHHHHHHHHHHS---SHHHHHHHHHHHHHHHHHHHHHTTS----